Protein AF-A0A7V9I5M3-F1 (afdb_monomer)

Nearest PDB structures (foldseek):
  7udj-assembly1_H  TM=3.544E-01  e=2.871E+00  synthetic construct

Radius of gyration: 21.93 Å; Cα contacts (8 Å, |Δi|>4): 249; chains: 1; bounding box: 52×30×64 Å

Solvent-accessible surface area (backbone atoms only — not comparable to full-atom values): 10046 Å² total; per-residue (Å²): 133,88,78,74,82,72,88,72,60,99,86,57,75,61,88,52,40,49,76,49,62,38,90,77,52,75,87,56,83,77,54,92,93,62,85,83,91,71,52,75,47,79,42,68,73,63,57,78,35,76,42,48,39,52,69,53,49,56,77,36,45,68,65,48,42,74,60,43,66,44,70,54,34,78,29,74,39,67,47,51,82,52,52,47,51,31,50,72,37,42,38,75,87,49,93,47,65,70,26,42,50,23,24,30,53,21,30,48,50,28,42,53,50,21,38,71,64,27,13,65,67,78,48,50,70,55,51,53,50,49,25,54,49,31,44,76,39,39,44,67,52,70,95,49,73,53,75,52,85,75,49,74,65,53,48,53,49,48,49,53,48,29,50,50,33,44,36,30,20,69,61,72,45,115

Mean predicted aligned error: 7.9 Å

Secondary structure (DSSP, 8-state):
------SS-TTS-GGGEEEEE-TT-SS--PPTT------EEEEESS-SSPPPPHHHHHH-HHHHHTT--EEETTEEE-SHHHHHHHHHT--TT-SSHHHHHHHHHHHHHHHHHHHHTT--GGGHHHHHHHHHHHHHTT--STTPPPSSPPPHHHHHHHHHHHHHHHHHHTTS--

Structure (mmCIF, N/CA/C/O backbone):
data_AF-A0A7V9I5M3-F1
#
_entry.id   AF-A0A7V9I5M3-F1
#
loop_
_atom_site.group_PDB
_atom_site.id
_atom_site.type_symbol
_atom_site.label_atom_id
_atom_site.label_alt_id
_atom_site.label_comp_id
_atom_site.label_asym_id
_atom_site.label_entity_id
_atom_site.label_seq_id
_atom_site.pdbx_PDB_ins_code
_atom_site.Cartn_x
_atom_site.Cartn_y
_atom_site.Cartn_z
_atom_site.occupancy
_atom_site.B_iso_or_equiv
_atom_site.auth_seq_id
_atom_site.auth_comp_id
_atom_site.auth_asym_id
_atom_site.auth_atom_id
_atom_site.pdbx_PDB_model_num
ATOM 1 N N . MET A 1 1 ? -30.081 -1.167 41.509 1.00 35.16 1 MET A N 1
ATOM 2 C CA . MET A 1 1 ? -29.286 -0.154 40.788 1.00 35.16 1 MET A CA 1
ATOM 3 C C . MET A 1 1 ? -28.918 -0.780 39.459 1.00 35.16 1 MET A C 1
ATOM 5 O O . MET A 1 1 ? -28.298 -1.832 39.465 1.00 35.16 1 MET A O 1
ATOM 9 N N . THR A 1 2 ? -29.421 -0.250 38.349 1.00 36.91 2 THR A N 1
ATOM 10 C CA . THR A 1 2 ? -29.128 -0.768 37.008 1.00 36.91 2 THR A CA 1
ATOM 11 C C . THR A 1 2 ? -27.779 -0.198 36.585 1.00 36.91 2 THR A C 1
ATOM 13 O O . THR A 1 2 ? -27.691 0.955 36.172 1.00 36.91 2 THR A O 1
ATOM 16 N N . GLU A 1 3 ? -26.709 -0.969 36.770 1.00 39.34 3 GLU A N 1
ATOM 17 C CA . GLU A 1 3 ? -25.393 -0.625 36.233 1.00 39.34 3 GLU A CA 1
ATOM 18 C C . GLU A 1 3 ? -25.413 -0.907 34.728 1.00 39.34 3 GLU A C 1
ATOM 20 O O . GLU A 1 3 ? -25.444 -2.056 34.288 1.00 39.34 3 GLU A O 1
ATOM 25 N N . ALA A 1 4 ? -25.473 0.153 33.922 1.00 47.97 4 ALA A N 1
ATOM 26 C CA . ALA A 1 4 ? -25.268 0.029 32.488 1.00 47.97 4 ALA A CA 1
ATOM 27 C C . ALA A 1 4 ? -23.822 -0.424 32.258 1.00 47.97 4 ALA A C 1
ATOM 29 O O . ALA A 1 4 ? -22.897 0.257 32.695 1.00 47.97 4 ALA A O 1
ATOM 30 N N . VAL A 1 5 ? -23.627 -1.559 31.583 1.00 47.41 5 VAL A N 1
ATOM 31 C CA . VAL A 1 5 ? -22.294 -2.032 31.186 1.00 47.41 5 VAL A CA 1
ATOM 32 C C . VAL A 1 5 ? -21.666 -0.951 30.296 1.00 47.41 5 VAL A C 1
ATOM 34 O O . VAL A 1 5 ? -22.178 -0.716 29.196 1.00 47.41 5 VAL A O 1
ATOM 37 N N . PRO A 1 6 ? -20.610 -0.247 30.744 1.00 51.28 6 PRO A N 1
ATOM 38 C CA . PRO A 1 6 ? -20.050 0.842 29.964 1.00 51.28 6 PRO A CA 1
ATOM 39 C C . PRO A 1 6 ? -19.404 0.276 28.698 1.00 51.28 6 PRO A C 1
ATOM 41 O O . PRO A 1 6 ? -18.609 -0.662 28.735 1.00 51.28 6 PRO A O 1
ATOM 44 N N . ALA A 1 7 ? -19.760 0.846 27.550 1.00 48.03 7 ALA A N 1
ATOM 45 C CA . ALA A 1 7 ? -19.115 0.525 26.289 1.00 48.03 7 ALA A CA 1
ATOM 46 C C . ALA A 1 7 ? -17.723 1.173 26.245 1.00 48.03 7 ALA A C 1
ATOM 48 O O . ALA A 1 7 ? -17.620 2.395 26.249 1.00 48.03 7 ALA A O 1
ATOM 49 N N . GLY A 1 8 ? -16.668 0.361 26.130 1.00 52.31 8 GLY A N 1
ATOM 50 C CA . GLY A 1 8 ? -15.272 0.811 26.017 1.00 52.31 8 GLY A CA 1
ATOM 51 C C . GLY A 1 8 ? -14.479 0.710 27.324 1.00 52.31 8 GLY A C 1
ATOM 52 O O . GLY A 1 8 ? -15.046 0.528 28.396 1.00 52.31 8 GLY A O 1
ATOM 53 N N . ASN A 1 9 ? -13.146 0.780 27.238 1.00 51.97 9 ASN A N 1
ATOM 54 C CA . ASN A 1 9 ? -12.305 0.831 28.436 1.00 51.97 9 ASN A CA 1
ATOM 55 C C . ASN A 1 9 ? -12.218 2.287 28.953 1.00 51.97 9 ASN A C 1
ATOM 57 O O . ASN A 1 9 ? -12.383 3.238 28.184 1.00 51.97 9 ASN A O 1
ATOM 61 N N . TYR A 1 10 ? -11.897 2.474 30.235 1.00 50.31 10 TYR A N 1
ATOM 62 C CA . TYR A 1 10 ? -11.761 3.799 30.867 1.00 50.31 10 TYR A CA 1
ATOM 63 C C . TYR A 1 10 ? -10.629 4.678 30.299 1.00 50.31 10 TYR A C 1
ATOM 65 O O . TYR A 1 10 ? -10.493 5.833 30.689 1.00 50.31 10 TYR A O 1
ATOM 73 N N . THR A 1 11 ? -9.806 4.154 29.389 1.00 53.34 11 THR A N 1
ATOM 74 C CA . THR A 1 11 ? -8.695 4.869 28.747 1.00 53.34 11 THR A CA 1
ATOM 75 C C . THR A 1 11 ? -9.005 5.300 27.310 1.00 53.34 11 THR A C 1
ATOM 77 O O . THR A 1 11 ? -8.181 5.964 26.681 1.00 53.34 11 THR A O 1
ATOM 80 N N . THR A 1 12 ? -10.194 4.986 26.776 1.00 62.75 12 THR A N 1
ATOM 81 C CA . THR A 1 12 ? -10.583 5.355 25.407 1.00 62.75 12 THR A CA 1
ATOM 82 C C . THR A 1 12 ? -11.538 6.550 25.408 1.00 62.75 12 THR A C 1
ATOM 84 O O . THR A 1 12 ? -12.583 6.517 26.049 1.00 62.75 12 THR A O 1
ATOM 87 N N . ASN A 1 13 ? -11.234 7.603 24.639 1.00 68.81 13 ASN A N 1
ATOM 88 C CA . ASN A 1 13 ? -12.176 8.711 24.451 1.00 68.81 13 ASN A CA 1
ATOM 89 C C . ASN A 1 13 ? -13.389 8.240 23.623 1.00 68.81 13 ASN A C 1
ATOM 91 O O . ASN A 1 13 ? -13.304 8.116 22.396 1.00 68.81 13 ASN A O 1
ATOM 95 N N . LEU A 1 14 ? -14.511 8.000 24.305 1.00 72.25 14 LEU A N 1
ATOM 96 C CA . LEU A 1 14 ? -15.765 7.506 23.727 1.00 72.25 14 LEU A CA 1
ATOM 97 C C . LEU A 1 14 ? -16.402 8.470 22.719 1.00 72.25 14 LEU A C 1
ATOM 99 O O . LEU A 1 14 ? -17.165 8.028 21.864 1.00 72.25 14 LEU A O 1
ATOM 103 N N . ALA A 1 15 ? -16.043 9.760 22.728 1.00 74.06 15 ALA A N 1
ATOM 104 C CA . ALA A 1 15 ? -16.536 10.716 21.737 1.00 74.06 15 ALA A CA 1
ATOM 105 C C . ALA A 1 15 ? -16.133 10.333 20.300 1.00 74.06 15 ALA A C 1
ATOM 107 O O . ALA A 1 15 ? -16.857 10.646 19.351 1.00 74.06 15 ALA A O 1
ATOM 108 N N . ASN A 1 16 ? -15.027 9.595 20.144 1.00 72.69 16 ASN A N 1
ATOM 109 C CA . ASN A 1 16 ? -14.523 9.111 18.857 1.00 72.69 16 ASN A CA 1
ATOM 110 C C . ASN A 1 16 ? -15.261 7.880 18.324 1.00 72.69 16 ASN A C 1
ATOM 112 O O . ASN A 1 16 ? -14.871 7.351 17.283 1.00 72.69 16 ASN A O 1
ATOM 116 N N . TYR A 1 17 ? -16.292 7.404 19.018 1.00 78.62 17 TYR A N 1
ATOM 117 C CA . TYR A 1 17 ? -16.979 6.172 18.677 1.00 78.62 17 TYR A CA 1
ATOM 118 C C . TYR A 1 17 ? -18.500 6.340 18.653 1.00 78.62 17 TYR A C 1
ATOM 120 O O . TYR A 1 17 ? -19.078 7.172 19.352 1.00 78.62 17 TYR A O 1
ATOM 128 N N . THR A 1 18 ? -19.140 5.545 17.808 1.00 83.38 18 THR A N 1
ATOM 129 C CA . THR A 1 18 ? -20.576 5.301 17.769 1.00 83.38 18 THR A CA 1
ATOM 130 C C . THR A 1 18 ? -20.829 3.975 18.468 1.00 83.38 18 THR A C 1
ATOM 132 O O . THR A 1 18 ? -20.247 2.954 18.099 1.00 83.38 18 THR A O 1
ATOM 135 N N . ILE A 1 19 ? -21.684 3.997 19.485 1.00 82.19 19 ILE A N 1
ATOM 136 C CA . ILE A 1 19 ? -22.028 2.820 20.281 1.00 82.19 19 ILE A CA 1
ATOM 137 C C . ILE A 1 19 ? -23.444 2.396 19.908 1.00 82.19 19 ILE A C 1
ATOM 139 O O . ILE A 1 19 ? -24.361 3.216 19.942 1.00 82.19 19 ILE A O 1
ATOM 143 N N . THR A 1 20 ? -23.626 1.122 19.583 1.00 85.00 20 THR A N 1
ATOM 144 C CA . THR A 1 20 ? -24.944 0.509 19.419 1.00 85.00 20 THR A CA 1
ATOM 145 C C . THR A 1 20 ? -25.069 -0.708 20.325 1.00 85.00 20 THR A C 1
ATOM 147 O O . THR A 1 20 ? -24.090 -1.390 20.630 1.00 85.00 20 THR A O 1
ATOM 150 N N . TYR A 1 21 ? -26.290 -0.967 20.775 1.00 84.94 21 TYR A N 1
ATOM 151 C CA . TYR A 1 21 ? -26.626 -2.102 21.625 1.00 84.94 21 TYR A CA 1
ATOM 152 C C . TYR A 1 21 ? -27.544 -3.037 20.842 1.00 84.94 21 TYR A C 1
ATOM 154 O O . TYR A 1 21 ? -28.385 -2.571 20.069 1.00 84.94 21 TYR A O 1
ATOM 162 N N . SER A 1 22 ? -27.404 -4.346 21.045 1.00 86.12 22 SER A N 1
ATOM 163 C CA . SER A 1 22 ? -28.389 -5.314 20.564 1.00 86.12 22 SER A CA 1
ATOM 164 C C . SER A 1 22 ? -29.778 -5.007 21.136 1.00 86.12 22 SER A C 1
ATOM 166 O O . SER A 1 22 ? -29.912 -4.405 22.206 1.00 86.12 22 SER A O 1
ATOM 168 N N . ALA A 1 23 ? -30.824 -5.422 20.419 1.00 80.75 23 ALA A N 1
ATOM 169 C CA . ALA A 1 23 ? -32.202 -5.215 20.853 1.00 80.75 23 ALA A CA 1
ATOM 170 C C . ALA A 1 23 ? -32.421 -5.740 22.285 1.00 80.75 23 ALA A C 1
ATOM 172 O O . ALA A 1 23 ? -31.905 -6.794 22.652 1.00 80.75 23 ALA A O 1
ATOM 173 N N . GLY A 1 24 ? -33.160 -4.980 23.096 1.00 76.25 24 GLY A N 1
ATOM 174 C CA . GLY A 1 24 ? -33.441 -5.330 24.491 1.00 76.25 24 GLY A CA 1
ATOM 175 C C . GLY A 1 24 ? -32.306 -5.046 25.478 1.00 76.25 24 GLY A C 1
ATOM 176 O O . GLY A 1 24 ? -32.488 -5.305 26.659 1.00 76.25 24 GLY A O 1
ATOM 177 N N . CYS A 1 25 ? -31.165 -4.495 25.043 1.00 77.06 25 CYS A N 1
ATOM 178 C CA . CYS A 1 25 ? -30.010 -4.211 25.912 1.00 77.06 25 CYS A CA 1
ATOM 179 C C . CYS A 1 25 ? -29.815 -2.733 26.272 1.00 77.06 25 CYS A C 1
ATOM 181 O O . CYS A 1 25 ? -28.942 -2.402 27.071 1.00 77.06 25 CYS A O 1
ATOM 183 N N . THR A 1 26 ? -30.638 -1.835 25.736 1.00 68.31 26 THR A N 1
ATOM 184 C CA . THR A 1 26 ? -30.724 -0.445 26.189 1.00 68.31 26 THR A CA 1
ATOM 185 C C . THR A 1 26 ? -31.659 -0.364 27.392 1.00 68.31 26 THR A C 1
ATOM 187 O O . THR A 1 26 ? -32.863 -0.553 27.255 1.00 68.31 26 THR A O 1
ATOM 190 N N . ASN A 1 27 ? -31.112 -0.073 28.576 1.00 63.25 27 ASN A N 1
ATOM 191 C CA . ASN A 1 27 ? -31.874 0.098 29.824 1.00 63.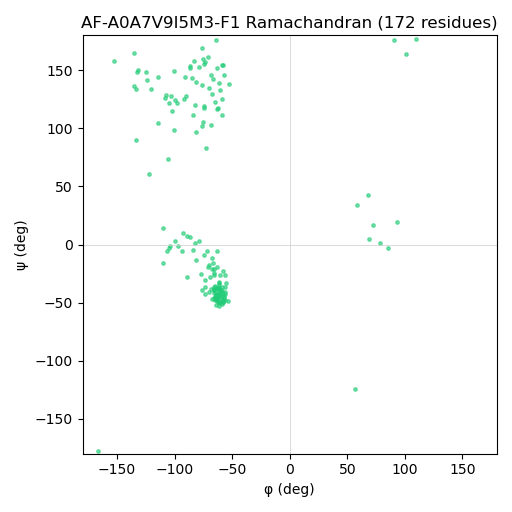25 27 ASN A CA 1
ATOM 192 C C . ASN A 1 27 ? -32.710 -1.132 30.241 1.00 63.25 27 ASN A C 1
ATOM 194 O O . ASN A 1 27 ? -33.786 -0.986 30.820 1.00 63.25 27 ASN A O 1
ATOM 198 N N . ALA A 1 28 ? -32.222 -2.343 29.958 1.00 59.09 28 ALA A N 1
ATOM 199 C CA . ALA A 1 28 ? -32.912 -3.580 30.308 1.00 59.09 28 ALA A CA 1
ATOM 200 C C . ALA A 1 28 ? -33.046 -3.729 31.833 1.00 59.09 28 ALA A C 1
ATOM 202 O O . ALA A 1 28 ? -32.047 -3.856 32.545 1.00 59.09 28 ALA A O 1
ATOM 203 N N . ALA A 1 29 ? -34.277 -3.748 32.342 1.00 59.38 29 ALA A N 1
ATOM 204 C CA . ALA A 1 29 ? -34.542 -4.228 33.690 1.00 59.38 29 ALA A CA 1
ATOM 205 C C . ALA A 1 29 ? -34.482 -5.762 33.668 1.00 59.38 29 ALA A C 1
ATOM 207 O O . ALA A 1 29 ? -35.404 -6.425 33.196 1.00 59.38 29 ALA A O 1
ATOM 208 N N . LEU A 1 30 ? -33.375 -6.329 34.144 1.00 66.19 30 LEU A N 1
ATOM 209 C CA . LEU A 1 30 ? -33.242 -7.771 34.335 1.00 66.19 30 LEU A CA 1
ATOM 210 C C . LEU A 1 30 ? -34.050 -8.191 35.566 1.00 66.19 30 LEU A C 1
ATOM 212 O O . LEU A 1 30 ? -33.768 -7.754 36.683 1.00 66.19 30 LEU A O 1
ATOM 216 N N . ALA A 1 31 ? -35.066 -9.030 35.358 1.00 71.62 31 ALA A N 1
ATOM 217 C CA . ALA A 1 31 ? -35.807 -9.648 36.452 1.00 71.62 31 ALA A CA 1
ATOM 218 C C . ALA A 1 31 ? -34.892 -10.567 37.283 1.00 71.62 31 ALA A C 1
ATOM 220 O O . ALA A 1 31 ? -33.931 -11.144 36.768 1.00 71.62 31 ALA A O 1
ATOM 221 N N . ALA A 1 32 ? -35.201 -10.731 38.572 1.00 68.19 32 ALA A N 1
ATOM 222 C CA . ALA A 1 32 ? -34.443 -11.618 39.451 1.00 68.19 32 ALA A CA 1
ATOM 223 C C . ALA A 1 32 ? -34.457 -13.063 38.913 1.00 68.19 32 ALA A C 1
ATOM 225 O O . ALA A 1 32 ? -35.521 -13.625 38.666 1.00 68.19 32 ALA A O 1
ATOM 226 N N . GLY A 1 33 ? -33.271 -13.649 38.720 1.00 76.75 33 GLY A N 1
ATOM 227 C CA . GLY A 1 33 ? -33.101 -15.001 38.171 1.00 76.75 33 GLY A CA 1
ATOM 228 C C . GLY A 1 33 ? -33.093 -15.095 36.640 1.00 76.75 33 GLY A C 1
ATOM 229 O O . GLY A 1 33 ? -32.873 -16.183 36.114 1.00 76.75 33 GLY A O 1
ATOM 230 N N . ALA A 1 34 ? -33.292 -13.989 35.916 1.00 77.56 34 ALA A N 1
ATOM 231 C CA . ALA A 1 34 ? -33.193 -13.964 34.459 1.00 77.56 34 ALA A CA 1
ATOM 232 C C . ALA A 1 34 ? -31.749 -13.727 33.981 1.00 77.56 34 ALA A C 1
ATOM 234 O O . ALA A 1 34 ? -30.961 -13.048 34.641 1.00 77.56 34 ALA A O 1
ATOM 235 N N . ALA A 1 35 ? -31.427 -14.239 32.791 1.00 78.00 35 ALA A N 1
ATOM 236 C CA . ALA A 1 35 ? -30.178 -13.967 32.086 1.00 78.00 35 ALA A CA 1
ATOM 237 C C . ALA A 1 35 ? -30.474 -13.413 30.684 1.00 78.00 35 ALA A C 1
ATOM 239 O O . ALA A 1 35 ? -31.397 -13.875 30.016 1.00 78.00 35 ALA A O 1
ATOM 240 N N . GLN A 1 36 ? -29.677 -12.442 30.232 1.00 81.12 36 GLN A N 1
ATOM 241 C CA . GLN A 1 36 ? -29.765 -11.860 28.890 1.00 81.12 36 GLN A CA 1
ATOM 242 C C . GLN A 1 36 ? -28.366 -11.732 28.293 1.00 81.12 36 GLN A C 1
ATOM 244 O O . GLN A 1 36 ? -27.439 -11.276 28.962 1.00 81.12 36 GLN A O 1
ATOM 249 N N . LEU A 1 37 ? -28.224 -12.100 27.020 1.00 83.06 37 LEU A N 1
ATOM 250 C CA . LEU A 1 37 ? -27.007 -11.852 26.259 1.00 83.06 37 LEU A CA 1
ATOM 251 C C . LEU A 1 37 ? -27.114 -10.496 25.557 1.00 83.06 37 LEU A C 1
ATOM 253 O O . LEU A 1 37 ? -28.075 -10.247 24.833 1.00 83.06 37 LEU A O 1
ATOM 257 N N . CYS A 1 38 ? -26.111 -9.642 25.752 1.00 81.25 38 CYS A N 1
ATOM 258 C CA . CYS A 1 38 ? -26.039 -8.330 25.122 1.00 81.25 38 CYS A CA 1
ATOM 259 C C . CYS A 1 38 ? -24.789 -8.193 24.266 1.00 81.25 38 CYS A C 1
ATOM 261 O O . CYS A 1 38 ? -23.683 -8.493 24.709 1.00 81.25 38 CYS A O 1
ATOM 263 N N . THR A 1 39 ? -24.964 -7.676 23.052 1.00 83.56 39 THR A N 1
ATOM 264 C CA . THR A 1 39 ? -23.860 -7.271 22.185 1.00 83.56 39 THR A CA 1
ATOM 265 C C . THR A 1 39 ? -23.773 -5.755 22.175 1.00 83.56 39 THR A C 1
ATOM 267 O O . THR A 1 39 ? -24.722 -5.068 21.800 1.00 83.56 39 THR A O 1
ATOM 270 N N . ILE A 1 40 ? -22.617 -5.236 22.576 1.00 81.00 40 ILE A N 1
ATOM 271 C CA . ILE A 1 40 ? -22.279 -3.820 22.470 1.00 81.00 40 ILE A CA 1
ATOM 272 C C . ILE A 1 40 ? -21.341 -3.680 21.278 1.00 81.00 40 ILE A C 1
ATOM 274 O O . ILE A 1 40 ? -20.226 -4.200 21.300 1.00 81.00 40 ILE A O 1
ATOM 278 N N . THR A 1 41 ? -21.785 -2.983 20.237 1.00 83.12 41 THR A N 1
ATOM 279 C CA . THR A 1 41 ? -20.933 -2.672 19.089 1.00 83.12 41 THR A CA 1
ATOM 280 C C . THR A 1 41 ? -20.385 -1.269 19.257 1.00 83.12 41 THR A C 1
ATOM 282 O O . THR A 1 41 ? -21.132 -0.299 19.358 1.00 83.12 41 THR A O 1
ATOM 285 N N . ASN A 1 42 ? -19.063 -1.159 19.279 1.00 78.19 42 ASN A N 1
ATOM 286 C CA . ASN A 1 42 ? -18.362 0.105 19.411 1.00 78.19 42 ASN A CA 1
ATOM 287 C C . ASN A 1 42 ? -17.582 0.373 18.112 1.00 78.19 42 ASN A C 1
ATOM 289 O O . ASN A 1 42 ? -16.576 -0.277 17.832 1.00 78.19 42 ASN A O 1
ATOM 293 N N . THR A 1 43 ? -18.087 1.293 17.288 1.00 81.06 43 THR A N 1
ATOM 294 C CA . THR A 1 43 ? -17.540 1.602 15.957 1.00 81.06 43 THR A CA 1
ATOM 295 C C . THR A 1 43 ? -16.858 2.957 15.972 1.00 81.06 43 THR A C 1
ATOM 297 O O . THR A 1 43 ? -17.471 3.956 16.334 1.00 81.06 43 THR A O 1
ATOM 300 N N . ARG A 1 44 ? -15.594 3.042 15.558 1.00 78.31 44 ARG A N 1
ATOM 301 C CA . ARG A 1 44 ? -14.869 4.320 15.531 1.00 78.31 44 ARG A CA 1
ATOM 302 C C . ARG A 1 44 ? -15.417 5.234 14.433 1.00 78.31 44 ARG A C 1
ATOM 304 O O . ARG A 1 44 ? -15.584 4.794 13.304 1.00 78.31 44 ARG A O 1
ATOM 311 N N . LYS A 1 45 ? -15.646 6.513 14.743 1.00 78.25 45 LYS A N 1
ATOM 312 C CA . LYS A 1 45 ? -16.217 7.512 13.817 1.00 78.25 45 LYS A CA 1
ATOM 313 C C . LYS A 1 45 ? -15.276 7.920 12.677 1.00 78.25 45 LYS A C 1
ATOM 315 O O . LYS A 1 45 ? -15.733 8.500 11.702 1.00 78.25 45 LYS A O 1
ATOM 320 N N . GLY A 1 46 ? -13.975 7.653 12.791 1.00 74.88 46 GLY A N 1
ATOM 321 C CA . GLY A 1 46 ? -12.984 8.063 11.795 1.00 74.88 46 GLY A CA 1
ATOM 322 C C . GLY A 1 46 ? -11.623 7.381 11.961 1.00 74.88 46 GLY A C 1
ATOM 323 O O . GLY A 1 46 ? -11.464 6.533 12.850 1.00 74.88 46 GLY A O 1
ATOM 324 N N . PRO A 1 47 ? -10.634 7.736 11.122 1.00 77.94 47 PRO A N 1
ATOM 325 C CA . PRO A 1 47 ? -9.294 7.148 11.139 1.00 77.94 47 PRO A CA 1
ATOM 326 C C . PRO A 1 47 ? -8.485 7.515 12.394 1.00 77.94 47 PRO A C 1
ATOM 328 O O . PRO A 1 47 ? -8.686 8.561 13.015 1.00 77.94 47 PRO A O 1
ATOM 331 N N . ARG A 1 48 ? -7.643 6.582 12.865 1.00 76.81 48 ARG A N 1
ATOM 332 C CA . ARG A 1 48 ? -6.799 6.671 14.081 1.00 76.81 48 ARG A CA 1
ATOM 333 C C . ARG A 1 48 ? -5.612 7.587 13.909 1.00 76.81 48 ARG A C 1
ATOM 335 O O . ARG A 1 48 ? -5.219 8.220 14.884 1.00 76.81 48 ARG A O 1
ATOM 342 N N . SER A 1 49 ? -5.110 7.687 12.691 1.00 81.81 49 SER A N 1
ATOM 343 C CA . SER A 1 49 ? -4.028 8.585 12.333 1.00 81.81 49 SER A CA 1
ATOM 344 C C . SER A 1 49 ? -4.349 9.295 11.025 1.00 81.81 49 SER A C 1
ATOM 346 O O . SER A 1 49 ? -5.221 8.877 10.263 1.00 81.81 49 SER A O 1
ATOM 348 N N . GLN A 1 50 ? -3.611 10.363 10.751 1.00 90.38 50 GLN A N 1
ATOM 349 C CA . GLN A 1 50 ? -3.469 10.851 9.384 1.00 90.38 50 GLN A CA 1
ATOM 350 C C . GLN A 1 50 ? -2.538 9.908 8.602 1.00 90.38 50 GLN A C 1
ATOM 352 O O . GLN A 1 50 ? -1.761 9.171 9.227 1.00 90.38 50 GLN A O 1
ATOM 357 N N . PRO A 1 51 ? -2.628 9.873 7.263 1.00 96.38 51 PRO A N 1
ATOM 358 C CA . PRO A 1 51 ? -1.633 9.194 6.450 1.00 96.38 51 PRO A CA 1
ATOM 359 C C . PRO A 1 51 ? -0.283 9.921 6.549 1.00 96.38 51 PRO A C 1
ATOM 361 O O . PRO A 1 51 ? -0.218 11.148 6.604 1.00 96.38 51 PRO A O 1
ATOM 364 N N . PHE A 1 52 ? 0.794 9.146 6.576 1.00 97.06 52 PHE A N 1
ATOM 365 C CA . PHE A 1 52 ? 2.170 9.612 6.517 1.00 97.06 52 PHE A CA 1
ATOM 366 C C . PHE A 1 52 ? 2.747 9.454 5.108 1.00 97.06 52 PHE A C 1
ATOM 368 O O . PHE A 1 52 ? 2.423 8.517 4.373 1.00 97.06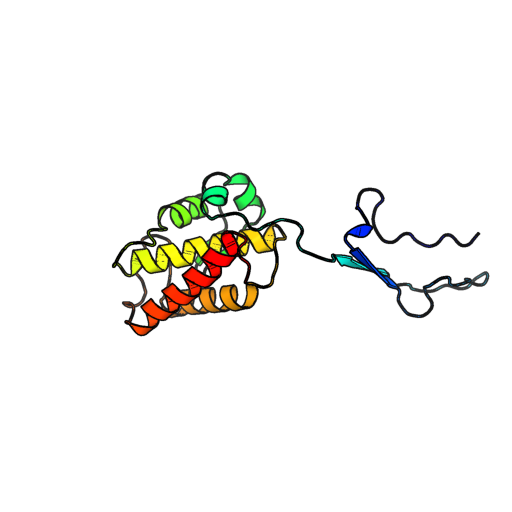 52 PHE A O 1
ATOM 375 N N . THR A 1 53 ? 3.661 10.348 4.746 1.00 96.88 53 THR A N 1
ATOM 376 C CA . THR A 1 53 ? 4.319 10.319 3.437 1.00 96.88 53 THR A CA 1
ATOM 377 C C . THR A 1 53 ? 5.297 9.139 3.323 1.00 96.88 53 THR A C 1
ATOM 379 O O . THR A 1 53 ? 5.778 8.624 4.337 1.00 96.88 53 THR A O 1
ATOM 382 N N . PRO A 1 54 ? 5.690 8.727 2.102 1.00 96.94 54 PRO A N 1
ATOM 383 C CA . PRO A 1 54 ? 6.753 7.733 1.924 1.00 96.94 54 PRO A CA 1
ATOM 384 C C . PRO A 1 54 ? 8.072 8.125 2.614 1.00 96.94 54 PRO A C 1
ATOM 386 O O . PRO A 1 54 ? 8.784 7.271 3.141 1.00 96.94 54 PRO A O 1
ATOM 389 N N . GLY A 1 55 ? 8.379 9.428 2.667 1.00 95.50 55 GLY A N 1
ATOM 390 C CA . GLY A 1 55 ? 9.566 9.955 3.344 1.00 95.50 55 GLY A CA 1
ATOM 391 C C . GLY A 1 55 ? 9.576 9.689 4.851 1.00 95.50 55 GLY A C 1
ATOM 392 O O . GLY A 1 55 ? 10.627 9.350 5.392 1.00 95.50 55 GLY A O 1
ATOM 393 N N . TYR A 1 56 ? 8.418 9.770 5.515 1.00 96.38 56 TYR A N 1
ATOM 394 C CA . TYR A 1 56 ? 8.284 9.395 6.924 1.00 96.38 56 TYR A CA 1
ATOM 395 C C . TYR A 1 56 ? 8.611 7.913 7.126 1.00 96.38 56 TYR A C 1
ATOM 397 O O . TYR A 1 56 ? 9.496 7.578 7.908 1.00 96.38 56 TYR A O 1
ATOM 405 N N . TRP A 1 57 ? 7.969 7.021 6.366 1.00 96.62 57 TRP A N 1
ATOM 406 C CA . TRP A 1 57 ? 8.185 5.578 6.503 1.00 96.62 57 TRP A CA 1
ATOM 407 C C . TRP A 1 57 ? 9.630 5.157 6.208 1.00 96.62 57 TRP A C 1
ATOM 409 O O . TRP A 1 57 ? 10.151 4.246 6.851 1.00 96.62 57 TRP A O 1
ATOM 419 N N . LYS A 1 58 ? 10.312 5.859 5.295 1.00 94.44 58 LYS A N 1
ATOM 420 C CA . LYS A 1 58 ? 11.741 5.666 5.015 1.00 94.44 58 LYS A CA 1
ATOM 421 C C . LYS A 1 58 ? 12.630 5.965 6.227 1.00 94.44 58 LYS A C 1
ATOM 423 O O . LYS A 1 58 ? 13.627 5.274 6.427 1.00 94.44 58 LYS A O 1
ATOM 428 N N . THR A 1 59 ? 12.300 6.985 7.018 1.00 95.44 59 THR A N 1
ATOM 429 C CA . THR A 1 59 ? 13.079 7.395 8.200 1.00 95.44 59 THR A CA 1
ATOM 430 C C . THR A 1 59 ? 12.588 6.767 9.508 1.00 95.44 59 THR A C 1
ATOM 432 O O . THR A 1 59 ? 13.279 6.880 10.517 1.00 95.44 59 THR A O 1
ATOM 435 N N . HIS A 1 60 ? 11.467 6.033 9.478 1.00 94.19 60 HIS A N 1
ATOM 436 C CA . HIS A 1 60 ? 10.835 5.362 10.626 1.00 94.19 60 HIS A CA 1
ATOM 437 C C . HIS A 1 60 ? 10.699 3.836 10.406 1.00 94.19 60 HIS A C 1
ATOM 439 O O . HIS A 1 60 ? 9.597 3.277 10.374 1.00 94.19 60 HIS A O 1
ATOM 445 N N . PRO A 1 61 ? 11.819 3.107 10.215 1.00 91.06 61 PRO A N 1
ATOM 446 C CA . PRO A 1 61 ? 11.781 1.685 9.875 1.00 91.06 61 PRO A CA 1
ATOM 447 C C . PRO A 1 61 ? 11.329 0.780 11.032 1.00 91.06 61 PRO A C 1
ATOM 449 O O . PRO A 1 61 ? 10.951 -0.365 10.785 1.00 91.06 61 PRO A O 1
ATOM 452 N N . ARG A 1 62 ? 11.384 1.243 12.291 1.00 93.38 62 ARG A N 1
ATOM 453 C CA . ARG A 1 62 ? 10.903 0.462 13.449 1.00 93.38 62 ARG A CA 1
ATOM 454 C C . ARG A 1 62 ? 9.378 0.428 13.478 1.00 93.38 62 ARG A C 1
ATOM 456 O O . ARG A 1 62 ? 8.786 -0.623 13.692 1.00 93.38 62 ARG A O 1
ATOM 463 N N . GLU A 1 63 ? 8.772 1.571 13.209 1.00 94.88 63 GLU A N 1
ATOM 464 C CA . GLU A 1 63 ? 7.339 1.779 13.092 1.00 94.88 63 GLU A CA 1
ATOM 465 C C . GLU A 1 63 ? 6.804 1.001 11.890 1.00 94.88 63 GLU A C 1
ATOM 467 O O . GLU A 1 63 ? 5.835 0.259 12.025 1.00 94.88 63 GLU A O 1
ATOM 472 N N . ALA A 1 64 ? 7.495 1.072 10.745 1.00 95.75 64 ALA A N 1
ATOM 473 C CA . ALA A 1 64 ? 7.158 0.255 9.582 1.00 95.75 64 ALA A CA 1
ATOM 474 C C . ALA A 1 64 ? 7.201 -1.249 9.912 1.00 95.75 64 ALA A C 1
ATOM 476 O O . ALA A 1 64 ? 6.242 -1.957 9.614 1.00 95.75 64 ALA A O 1
ATOM 477 N N . GLN A 1 65 ? 8.262 -1.734 10.578 1.00 95.81 65 GLN A N 1
ATOM 478 C CA . GLN A 1 65 ? 8.410 -3.146 10.965 1.00 95.81 65 GLN A CA 1
ATOM 479 C C . GLN A 1 65 ? 7.242 -3.661 11.814 1.00 95.81 65 GLN A C 1
ATOM 481 O O . GLN A 1 65 ? 6.841 -4.810 11.645 1.00 95.81 65 GLN A O 1
ATOM 486 N N . ALA A 1 66 ? 6.688 -2.834 12.704 1.00 96.12 66 ALA A N 1
ATOM 487 C CA . ALA A 1 66 ? 5.558 -3.216 13.553 1.00 96.12 66 ALA A CA 1
ATOM 488 C C . ALA A 1 66 ? 4.255 -3.465 12.766 1.00 96.12 66 ALA A C 1
ATOM 490 O O . ALA A 1 66 ? 3.321 -4.061 13.297 1.00 96.12 66 ALA A O 1
ATOM 491 N N . LEU A 1 67 ? 4.189 -3.015 11.509 1.00 96.56 67 LEU A N 1
ATOM 492 C CA . LEU A 1 67 ? 3.024 -3.142 10.628 1.00 96.56 67 LEU A CA 1
ATOM 493 C C . LEU A 1 67 ? 3.225 -4.197 9.525 1.00 96.56 67 LEU A C 1
ATOM 495 O O . LEU A 1 67 ? 2.289 -4.508 8.780 1.00 96.56 67 LEU A O 1
ATOM 499 N N . LEU A 1 68 ? 4.426 -4.766 9.417 1.00 96.00 68 LEU A N 1
ATOM 500 C CA . LEU A 1 68 ? 4.728 -5.877 8.515 1.00 96.00 68 LEU A CA 1
ATOM 501 C C . LEU A 1 68 ? 4.140 -7.200 9.054 1.00 96.00 68 LEU A C 1
ATOM 503 O O . LEU A 1 68 ? 3.917 -7.324 10.259 1.00 96.00 68 LEU A O 1
ATOM 507 N N . PRO A 1 69 ? 3.859 -8.193 8.188 1.00 97.81 69 PRO A N 1
ATOM 508 C CA . PRO A 1 69 ? 4.122 -8.216 6.748 1.00 97.81 69 PRO A CA 1
ATOM 509 C C . PRO A 1 69 ? 3.110 -7.418 5.917 1.00 97.81 69 PRO A C 1
ATOM 511 O O . PRO A 1 69 ? 1.943 -7.266 6.287 1.00 97.81 69 PRO A O 1
ATOM 514 N N . VAL A 1 70 ? 3.558 -6.927 4.765 1.00 97.62 70 VAL A N 1
ATOM 515 C CA . VAL A 1 70 ? 2.754 -6.244 3.745 1.00 97.62 70 VAL A CA 1
ATOM 516 C C . VAL A 1 70 ? 3.112 -6.821 2.374 1.00 97.62 70 VAL A C 1
ATOM 518 O O . VAL A 1 70 ? 4.283 -6.982 2.059 1.00 97.62 70 VAL A O 1
ATOM 521 N N . GLN A 1 71 ? 2.119 -7.137 1.545 1.00 97.38 71 GLN A N 1
ATOM 522 C CA . GLN A 1 71 ? 2.351 -7.565 0.158 1.00 97.38 71 GLN A CA 1
ATOM 523 C C . GLN A 1 71 ? 2.437 -6.357 -0.779 1.00 97.38 71 GLN A C 1
ATOM 525 O O . GLN A 1 71 ? 1.839 -5.329 -0.481 1.00 97.38 71 GLN A O 1
ATOM 530 N N . LEU A 1 72 ? 3.147 -6.476 -1.896 1.00 97.69 72 LEU A N 1
ATOM 531 C CA . LEU A 1 72 ? 3.157 -5.544 -3.028 1.00 97.69 72 LEU A CA 1
ATOM 532 C C . LEU A 1 72 ? 3.030 -6.385 -4.303 1.00 97.69 72 LEU A C 1
ATOM 534 O O . LEU A 1 72 ? 4.022 -6.896 -4.828 1.00 97.69 72 LEU A O 1
ATOM 538 N N . GLY A 1 73 ? 1.795 -6.620 -4.737 1.00 96.69 73 GLY A N 1
ATOM 539 C CA . GLY A 1 73 ? 1.483 -7.717 -5.646 1.00 96.69 73 GLY A CA 1
ATOM 540 C C . GLY A 1 73 ? 1.930 -9.059 -5.052 1.00 96.69 73 GLY A C 1
ATOM 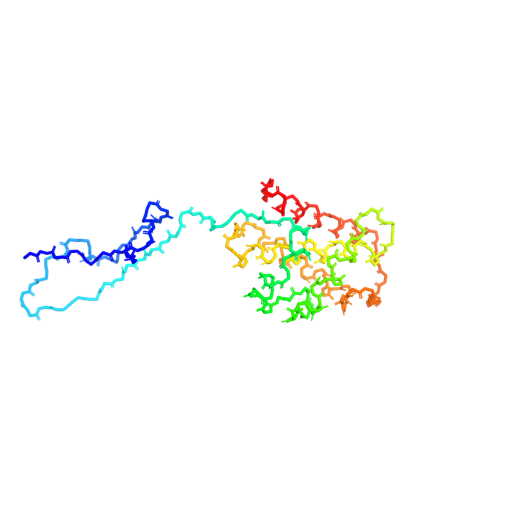541 O O . GLY A 1 73 ? 1.568 -9.397 -3.927 1.00 96.69 73 GLY A O 1
ATOM 542 N N . ALA A 1 74 ? 2.763 -9.807 -5.782 1.00 95.56 74 ALA A N 1
ATOM 543 C CA . ALA A 1 74 ? 3.315 -11.085 -5.318 1.00 95.56 74 ALA A CA 1
ATOM 544 C C . ALA A 1 74 ? 4.542 -10.941 -4.391 1.00 95.56 74 ALA A C 1
ATOM 546 O O . ALA A 1 74 ? 4.954 -11.910 -3.754 1.00 95.56 74 ALA A O 1
ATOM 547 N N . TYR A 1 75 ? 5.147 -9.751 -4.308 1.00 97.62 75 TYR A N 1
ATOM 548 C CA . TYR A 1 75 ? 6.334 -9.515 -3.490 1.00 97.62 75 TYR A CA 1
ATOM 549 C C . TYR A 1 75 ? 5.951 -9.274 -2.023 1.00 97.62 75 TYR A C 1
ATOM 551 O O . TYR A 1 75 ? 5.225 -8.330 -1.712 1.00 97.62 75 TYR A O 1
ATOM 559 N N . VAL A 1 76 ? 6.446 -10.108 -1.104 1.00 97.81 76 VAL A N 1
ATOM 560 C CA . VAL A 1 76 ? 6.176 -9.978 0.338 1.00 97.81 76 VAL A CA 1
ATOM 561 C C . VAL A 1 76 ? 7.258 -9.130 1.005 1.00 97.81 76 VAL A C 1
ATOM 563 O O . VAL A 1 76 ? 8.445 -9.441 0.920 1.00 97.81 76 VAL A O 1
ATOM 566 N N . VAL A 1 77 ? 6.830 -8.078 1.701 1.00 97.44 77 VAL A N 1
ATOM 567 C CA . VAL A 1 77 ? 7.650 -7.235 2.575 1.00 97.44 77 VAL A CA 1
ATOM 568 C C . VAL A 1 77 ? 7.391 -7.673 4.014 1.00 97.44 77 VAL A C 1
ATOM 570 O O . VAL A 1 77 ? 6.379 -7.300 4.603 1.00 97.44 77 VAL A O 1
ATOM 573 N N . ASP A 1 78 ? 8.263 -8.491 4.585 1.00 96.69 78 ASP A N 1
ATOM 574 C CA . ASP A 1 78 ? 8.149 -9.017 5.951 1.00 96.69 78 ASP A CA 1
ATOM 575 C C . ASP A 1 78 ? 9.195 -8.426 6.909 1.00 96.69 78 ASP A C 1
ATOM 577 O O . ASP A 1 78 ? 9.015 -8.456 8.132 1.00 96.69 78 ASP A O 1
ATOM 581 N N . PHE A 1 79 ? 10.240 -7.794 6.366 1.00 93.62 79 PHE A N 1
ATOM 582 C CA . PHE A 1 79 ? 11.334 -7.243 7.152 1.00 93.62 79 PHE A CA 1
ATOM 583 C C . PHE A 1 79 ? 11.719 -5.815 6.753 1.00 93.62 79 PHE A C 1
ATOM 585 O O . PHE A 1 79 ? 11.704 -5.419 5.586 1.00 93.62 79 PHE A O 1
ATOM 592 N N . LYS A 1 80 ? 12.182 -5.032 7.734 1.00 89.56 80 LYS A N 1
ATOM 593 C CA . LYS A 1 80 ? 12.641 -3.643 7.547 1.00 89.56 80 LYS A CA 1
ATOM 594 C C . LYS A 1 80 ? 13.754 -3.496 6.504 1.00 89.56 80 LYS A C 1
ATOM 596 O O . LYS A 1 80 ? 13.897 -2.436 5.902 1.00 89.56 80 LYS A O 1
ATOM 601 N N . THR A 1 81 ? 14.544 -4.546 6.278 1.00 91.56 81 THR A N 1
ATOM 602 C CA . THR A 1 81 ? 15.614 -4.565 5.270 1.00 91.56 81 THR A CA 1
ATOM 603 C C . THR A 1 81 ? 15.072 -4.508 3.843 1.00 91.56 81 THR A C 1
ATOM 605 O O . THR A 1 81 ? 15.797 -4.074 2.955 1.00 91.56 81 THR A O 1
ATOM 608 N N . GLN A 1 82 ? 13.809 -4.879 3.619 1.00 94.69 82 GLN A N 1
ATOM 609 C CA . GLN A 1 82 ? 13.126 -4.754 2.328 1.00 94.69 82 GLN A CA 1
ATOM 610 C C . GLN A 1 82 ? 12.431 -3.393 2.169 1.00 94.69 82 GLN A C 1
ATOM 612 O O . GLN A 1 82 ? 12.329 -2.882 1.057 1.00 94.69 82 GLN A O 1
ATOM 617 N N . VAL A 1 83 ? 12.012 -2.766 3.273 1.00 93.81 83 VAL A N 1
ATOM 618 C CA . VAL A 1 83 ? 11.332 -1.458 3.279 1.00 93.81 83 VAL A CA 1
ATOM 619 C C . VAL A 1 83 ? 12.226 -0.349 2.716 1.00 93.81 83 VAL A C 1
ATOM 621 O O . VAL A 1 83 ? 11.815 0.399 1.828 1.00 93.81 83 VAL A O 1
ATOM 624 N N . THR A 1 84 ? 13.470 -0.250 3.193 1.00 91.62 84 THR A N 1
ATOM 625 C CA . THR A 1 84 ? 14.383 0.834 2.791 1.00 91.62 84 THR A CA 1
ATOM 626 C C . THR A 1 84 ? 14.707 0.827 1.290 1.00 91.62 84 THR A C 1
ATOM 628 O O . THR A 1 84 ? 14.625 1.898 0.679 1.00 91.62 84 THR A O 1
ATOM 631 N N . PRO A 1 85 ? 15.037 -0.318 0.655 1.00 93.75 85 PRO A N 1
ATOM 632 C CA . PRO A 1 85 ? 15.228 -0.389 -0.794 1.00 93.75 85 PRO A CA 1
ATOM 633 C C . PRO A 1 85 ? 13.996 0.021 -1.604 1.00 93.75 85 PRO A C 1
ATOM 635 O O . PRO A 1 85 ? 14.156 0.683 -2.625 1.00 93.75 85 PRO A O 1
ATOM 638 N N . ILE A 1 86 ? 12.781 -0.305 -1.146 1.00 96.56 86 ILE A N 1
ATOM 639 C CA . ILE A 1 86 ? 11.540 0.085 -1.838 1.00 96.56 86 ILE A CA 1
ATOM 640 C C . ILE A 1 86 ? 11.402 1.608 -1.856 1.00 96.56 86 ILE A C 1
ATOM 642 O O . ILE A 1 86 ? 11.271 2.199 -2.923 1.00 96.56 86 ILE A O 1
ATOM 646 N N . PHE A 1 87 ? 11.515 2.263 -0.697 1.00 95.62 87 PHE A N 1
ATOM 647 C CA . PHE A 1 87 ? 11.411 3.725 -0.631 1.00 95.62 87 PHE A CA 1
ATOM 648 C C . PHE A 1 87 ? 12.596 4.451 -1.274 1.00 95.62 87 PHE A C 1
ATOM 650 O O . PHE A 1 87 ? 12.456 5.577 -1.745 1.00 95.62 87 PHE A O 1
ATOM 657 N N . SER A 1 88 ? 13.779 3.839 -1.297 1.00 91.25 88 SER A N 1
ATOM 658 C CA . SER A 1 88 ? 14.954 4.426 -1.953 1.00 91.25 88 SER A CA 1
ATOM 659 C C . SER A 1 88 ? 14.908 4.285 -3.474 1.00 91.25 88 SER A C 1
ATOM 661 O O . SER A 1 88 ? 15.492 5.112 -4.164 1.00 91.25 88 SER A O 1
ATOM 663 N N . GLY A 1 89 ? 14.187 3.284 -3.987 1.00 87.88 89 GLY A N 1
ATOM 664 C CA . GLY A 1 89 ? 13.939 3.078 -5.414 1.00 87.88 89 GLY A CA 1
ATOM 665 C C . GLY A 1 89 ? 12.791 3.913 -5.991 1.00 87.88 89 GLY A C 1
ATOM 666 O O . GLY A 1 89 ? 12.496 3.786 -7.176 1.00 87.88 89 GLY A O 1
ATOM 667 N N . MET A 1 90 ? 12.131 4.758 -5.189 1.00 90.81 90 MET A N 1
ATOM 668 C CA . MET A 1 90 ? 11.060 5.642 -5.659 1.00 90.81 90 MET A CA 1
ATOM 669 C C . MET A 1 90 ? 11.617 6.798 -6.496 1.00 90.81 90 MET A C 1
ATOM 671 O O . MET A 1 90 ? 11.814 7.904 -5.995 1.00 90.81 90 MET A O 1
ATOM 675 N N . ASN A 1 91 ? 11.855 6.555 -7.781 1.00 88.38 91 ASN A N 1
ATOM 676 C CA . ASN A 1 91 ? 12.302 7.581 -8.718 1.00 88.38 91 ASN A CA 1
ATOM 677 C C . ASN A 1 91 ? 11.163 8.006 -9.657 1.00 88.38 91 ASN A C 1
ATOM 679 O O . ASN A 1 91 ? 11.114 7.653 -10.833 1.00 88.38 91 ASN A O 1
ATOM 683 N N . CYS A 1 92 ? 10.221 8.769 -9.105 1.00 88.56 92 CYS A N 1
ATOM 684 C CA . CYS A 1 92 ? 8.963 9.134 -9.762 1.00 88.56 92 CYS A CA 1
ATOM 685 C C . CYS A 1 92 ? 9.098 10.062 -10.979 1.00 88.56 92 CYS A C 1
ATOM 687 O O . CYS A 1 92 ? 8.122 10.259 -11.692 1.00 88.56 92 CYS A O 1
ATOM 689 N N . SER A 1 93 ? 10.271 10.652 -11.211 1.00 84.69 93 SER A N 1
ATOM 690 C CA . SER A 1 93 ? 10.525 11.595 -12.308 1.00 84.69 93 SER A CA 1
ATOM 691 C C . SER A 1 93 ? 11.226 10.960 -13.515 1.00 84.69 93 SER A C 1
ATOM 693 O O . SER A 1 93 ? 11.560 11.657 -14.471 1.00 84.69 93 SER A O 1
ATOM 695 N N . SER A 1 94 ? 11.479 9.649 -13.488 1.00 86.50 94 SER A N 1
ATOM 696 C CA . SER A 1 94 ? 12.239 8.958 -14.530 1.00 86.50 94 SER A CA 1
ATOM 697 C C . SER A 1 94 ? 11.371 8.406 -15.661 1.00 86.50 94 SER A C 1
ATOM 699 O O . SER A 1 94 ? 10.284 7.862 -15.459 1.00 86.50 94 SER A O 1
ATOM 701 N N . ALA A 1 95 ? 11.914 8.450 -16.880 1.00 84.62 95 ALA A N 1
ATOM 702 C CA . ALA A 1 95 ? 11.316 7.827 -18.057 1.00 84.62 95 ALA A CA 1
ATOM 703 C C . ALA A 1 95 ? 11.455 6.289 -18.075 1.00 84.62 95 ALA A C 1
ATOM 705 O O . ALA A 1 95 ? 10.842 5.635 -18.912 1.00 84.62 95 ALA A O 1
ATOM 706 N N . LYS A 1 96 ? 12.231 5.675 -17.172 1.00 90.81 96 LYS A N 1
ATOM 707 C CA . LYS A 1 96 ? 12.465 4.220 -17.180 1.00 90.81 96 LYS A CA 1
ATOM 708 C C . LYS A 1 96 ? 11.321 3.451 -16.523 1.00 90.81 96 LYS A C 1
ATOM 710 O O . LYS A 1 96 ? 10.837 3.837 -15.463 1.00 90.81 96 LYS A O 1
ATOM 715 N N . ASP A 1 97 ? 10.963 2.315 -17.108 1.00 91.06 97 ASP A N 1
ATOM 716 C CA . ASP A 1 97 ? 9.897 1.433 -16.614 1.00 91.06 97 ASP A CA 1
ATOM 717 C C . ASP A 1 97 ? 10.109 0.990 -15.164 1.00 91.06 97 ASP A C 1
ATOM 719 O O . ASP A 1 97 ? 9.212 1.117 -14.333 1.00 91.06 97 ASP A O 1
ATOM 723 N N . LEU A 1 98 ? 11.322 0.534 -14.832 1.00 91.25 98 LEU A N 1
ATOM 724 C CA . LEU A 1 98 ? 11.659 0.099 -13.472 1.00 91.25 98 LEU A CA 1
ATOM 725 C C . LEU A 1 98 ? 11.530 1.222 -12.439 1.00 91.25 98 LEU A C 1
ATOM 727 O O . LEU A 1 98 ? 11.152 0.958 -11.301 1.00 91.25 98 LEU A O 1
ATOM 731 N N . ASP A 1 99 ? 11.805 2.464 -12.833 1.00 92.19 99 ASP A N 1
ATOM 732 C CA . ASP A 1 99 ? 11.708 3.613 -11.939 1.00 92.19 99 ASP A CA 1
ATOM 733 C C . ASP A 1 99 ? 10.240 4.020 -11.714 1.00 92.19 99 ASP A C 1
ATOM 735 O O . ASP A 1 99 ? 9.847 4.307 -10.581 1.00 92.19 99 ASP A O 1
ATOM 739 N N . MET A 1 100 ? 9.398 3.963 -12.758 1.00 94.44 100 MET A N 1
ATOM 740 C CA . MET A 1 100 ? 7.949 4.181 -12.636 1.00 94.44 100 MET A CA 1
ATOM 741 C C . MET A 1 100 ? 7.301 3.110 -11.747 1.00 94.44 100 MET A C 1
ATOM 743 O O . MET A 1 100 ? 6.549 3.428 -10.824 1.00 94.44 100 MET A O 1
ATOM 747 N N . VAL A 1 101 ? 7.642 1.837 -11.957 1.00 95.88 101 VAL A N 1
ATOM 748 C CA . VAL A 1 101 ? 7.150 0.736 -11.115 1.00 95.88 101 VAL A CA 1
ATOM 749 C C . VAL A 1 101 ? 7.683 0.854 -9.687 1.00 95.88 101 VAL A C 1
ATOM 751 O O . VAL A 1 101 ? 6.926 0.650 -8.740 1.00 95.88 101 VAL A O 1
ATOM 754 N N . GLY A 1 102 ? 8.947 1.248 -9.505 1.00 96.50 102 GLY A N 1
ATOM 755 C CA . GLY A 1 102 ? 9.527 1.527 -8.189 1.00 96.50 102 GLY A CA 1
ATOM 756 C C . GLY A 1 102 ? 8.805 2.659 -7.452 1.00 96.50 102 GLY A C 1
ATOM 757 O O . GLY A 1 102 ? 8.505 2.538 -6.263 1.00 96.50 102 GLY A O 1
ATOM 758 N N . CYS A 1 103 ? 8.447 3.731 -8.160 1.00 96.62 103 CYS A N 1
ATOM 759 C CA . CYS A 1 103 ? 7.644 4.820 -7.613 1.00 96.62 103 CYS A CA 1
ATOM 760 C C . CYS A 1 103 ? 6.238 4.350 -7.198 1.00 96.62 103 CYS A C 1
ATOM 762 O O . CYS A 1 103 ? 5.812 4.626 -6.072 1.00 96.62 103 CYS A O 1
ATOM 764 N N . LEU A 1 104 ? 5.539 3.588 -8.050 1.00 97.75 104 LEU A N 1
ATOM 765 C CA . LEU A 1 104 ? 4.242 2.995 -7.704 1.00 97.75 104 LEU A CA 1
ATOM 766 C C . LEU A 1 104 ? 4.350 2.089 -6.468 1.00 97.75 104 LEU A C 1
ATOM 768 O O . LEU A 1 104 ? 3.586 2.255 -5.518 1.00 97.75 104 LEU A O 1
ATOM 772 N N . ALA A 1 105 ? 5.320 1.171 -6.448 1.00 98.12 105 ALA A N 1
ATOM 773 C CA . ALA A 1 105 ? 5.522 0.226 -5.353 1.00 98.12 105 ALA A CA 1
ATOM 774 C C . ALA A 1 105 ? 5.788 0.931 -4.014 1.00 98.12 105 ALA A C 1
ATOM 776 O O . ALA A 1 105 ? 5.264 0.517 -2.980 1.00 98.12 105 ALA A O 1
ATOM 777 N N . GLY A 1 106 ? 6.556 2.022 -4.020 1.00 98.12 106 GLY A N 1
ATOM 778 C CA . GLY A 1 106 ? 6.801 2.801 -2.812 1.00 98.12 106 GLY A CA 1
ATOM 779 C C . GLY A 1 106 ? 5.576 3.570 -2.314 1.00 98.12 106 GLY A C 1
ATOM 780 O O . GLY A 1 106 ? 5.292 3.545 -1.115 1.00 98.12 106 GLY A O 1
ATOM 781 N N . HIS A 1 107 ? 4.788 4.182 -3.202 1.00 98.50 107 HIS A N 1
ATOM 782 C CA . HIS A 1 107 ? 3.525 4.809 -2.794 1.00 98.50 107 HIS A CA 1
ATOM 783 C C . HIS A 1 107 ? 2.502 3.783 -2.294 1.00 98.50 107 HIS A C 1
ATOM 785 O O . HIS A 1 107 ? 1.794 4.051 -1.320 1.00 98.50 107 HIS A O 1
ATOM 791 N N . LEU A 1 108 ? 2.460 2.597 -2.905 1.00 98.69 108 LEU A N 1
ATOM 792 C CA . LEU A 1 108 ? 1.618 1.492 -2.459 1.00 98.69 108 LEU A CA 1
ATOM 793 C C . LEU A 1 108 ? 2.029 1.002 -1.067 1.00 98.69 108 LEU A C 1
ATOM 795 O O . LEU A 1 108 ? 1.171 0.846 -0.198 1.00 98.69 108 LEU A O 1
ATOM 799 N N . LEU A 1 109 ? 3.330 0.818 -0.823 1.00 98.69 109 LEU A N 1
ATOM 800 C CA . LEU A 1 109 ? 3.835 0.432 0.495 1.00 98.69 109 LEU A CA 1
ATOM 801 C C .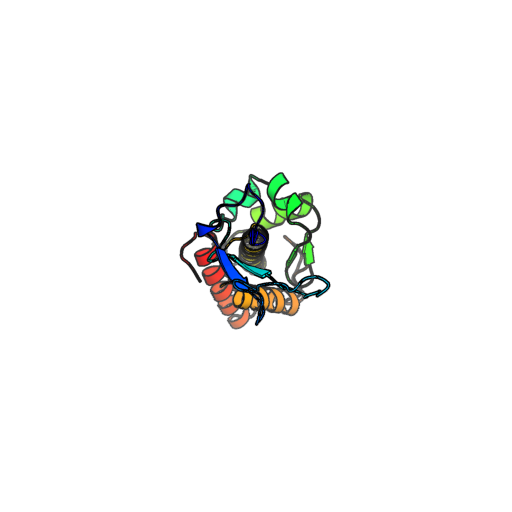 LEU A 1 109 ? 3.449 1.460 1.561 1.00 98.69 109 LEU A C 1
ATOM 803 O O . LEU A 1 109 ? 2.912 1.080 2.600 1.00 98.69 109 LEU A O 1
ATOM 807 N N . ALA A 1 110 ? 3.664 2.752 1.294 1.00 98.44 110 ALA A N 1
ATOM 808 C CA . ALA A 1 110 ? 3.269 3.819 2.213 1.00 98.44 110 ALA A CA 1
ATOM 809 C C . ALA A 1 110 ? 1.760 3.795 2.501 1.00 98.44 110 ALA A C 1
ATOM 811 O O . ALA A 1 110 ? 1.361 3.863 3.663 1.00 98.44 110 ALA A O 1
ATOM 812 N N . ALA A 1 111 ? 0.924 3.618 1.473 1.00 98.62 111 ALA A N 1
ATOM 813 C CA . ALA A 1 111 ? -0.526 3.595 1.640 1.00 98.62 111 ALA A CA 1
ATOM 814 C C . ALA A 1 111 ? -0.985 2.412 2.503 1.00 98.62 111 ALA A C 1
ATOM 816 O O . ALA A 1 111 ? -1.805 2.574 3.406 1.00 98.62 111 ALA A O 1
ATOM 817 N N . LYS A 1 112 ? -0.401 1.229 2.293 1.00 98.56 112 LYS A N 1
ATOM 818 C CA . LYS A 1 112 ? -0.693 0.041 3.102 1.00 98.56 112 LYS A CA 1
ATOM 819 C C . LYS A 1 112 ? -0.242 0.190 4.550 1.00 98.56 112 LYS A C 1
ATOM 821 O O . LYS A 1 112 ? -0.984 -0.189 5.456 1.00 98.56 112 LYS A O 1
ATOM 826 N N . LEU A 1 113 ? 0.941 0.761 4.783 1.00 98.38 113 LEU A N 1
ATOM 827 C CA . LEU A 1 113 ? 1.413 1.072 6.133 1.00 98.38 113 LEU A CA 1
ATOM 828 C C . LEU A 1 113 ? 0.490 2.089 6.812 1.00 98.38 113 LEU A C 1
ATOM 830 O O . LEU A 1 113 ? 0.102 1.878 7.955 1.00 98.38 113 LEU A O 1
ATOM 834 N N . ASN A 1 114 ? 0.048 3.126 6.099 1.00 98.19 114 ASN A N 1
ATOM 835 C CA . ASN A 1 114 ? -0.914 4.108 6.601 1.00 98.19 114 ASN A CA 1
ATOM 836 C C . ASN A 1 114 ? -2.237 3.463 7.024 1.00 98.19 114 ASN A C 1
ATOM 838 O O . ASN A 1 114 ? -2.673 3.667 8.156 1.00 98.19 114 ASN A O 1
ATOM 842 N N . VAL A 1 115 ? -2.844 2.643 6.161 1.00 96.88 115 VAL A N 1
ATOM 843 C CA . VAL A 1 115 ? -4.080 1.905 6.473 1.00 96.88 115 VAL A CA 1
ATOM 844 C C . VAL A 1 115 ? -3.892 1.019 7.707 1.00 96.88 115 VAL A C 1
ATOM 846 O O . VAL A 1 115 ? -4.698 1.066 8.637 1.00 96.88 115 VAL A O 1
ATOM 849 N N . LYS A 1 116 ? -2.787 0.267 7.789 1.00 95.62 116 LYS A N 1
ATOM 850 C CA . LYS A 1 116 ? -2.481 -0.564 8.965 1.00 95.62 116 LYS A CA 1
ATOM 851 C C . LYS A 1 116 ? -2.241 0.251 10.236 1.00 95.62 116 LYS A C 1
ATOM 853 O O . LYS A 1 116 ? -2.664 -0.163 11.315 1.00 95.62 116 LYS A O 1
ATOM 858 N N . ASN A 1 117 ? -1.627 1.424 10.107 1.00 94.81 117 ASN A N 1
ATOM 859 C CA . ASN A 1 117 ? -1.454 2.385 11.193 1.00 94.81 117 ASN A CA 1
ATOM 860 C C . ASN A 1 117 ? -2.772 3.080 11.590 1.00 94.81 117 ASN A C 1
ATOM 862 O O . ASN A 1 117 ? -2.842 3.807 12.580 1.00 94.81 117 ASN A O 1
ATOM 866 N N . GLY A 1 118 ? -3.849 2.813 10.848 1.00 91.50 118 GLY A N 1
ATOM 867 C CA . GLY A 1 118 ? -5.196 3.267 11.136 1.00 91.50 118 GLY A CA 1
ATOM 868 C C . GLY A 1 118 ? -5.580 4.570 10.447 1.00 91.50 118 GLY A C 1
ATOM 869 O O . GLY A 1 118 ? -6.539 5.195 10.889 1.00 91.50 118 GLY A O 1
ATOM 870 N N . ALA A 1 119 ? -4.886 4.985 9.389 1.00 94.25 119 ALA A N 1
ATOM 871 C CA . ALA A 1 119 ? -5.379 6.026 8.491 1.00 94.25 119 A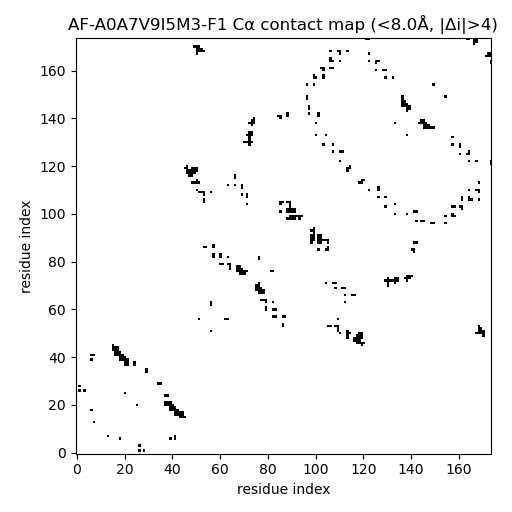LA A CA 1
ATOM 872 C C . ALA A 1 119 ? -6.665 5.584 7.764 1.00 94.25 119 ALA A C 1
ATOM 874 O O . ALA A 1 119 ? -7.159 4.473 7.950 1.00 94.25 119 ALA A O 1
ATOM 875 N N . SER A 1 120 ? -7.260 6.478 6.970 1.00 92.38 120 SER A N 1
ATOM 876 C CA . SER A 1 120 ? -8.520 6.185 6.273 1.00 92.38 120 SER A CA 1
ATOM 877 C C . SER A 1 120 ? -8.373 5.006 5.307 1.00 92.38 120 SER A C 1
ATOM 879 O O . SER A 1 120 ? -7.397 4.942 4.560 1.00 92.38 120 SER A O 1
ATOM 881 N N . ASN A 1 121 ? -9.382 4.133 5.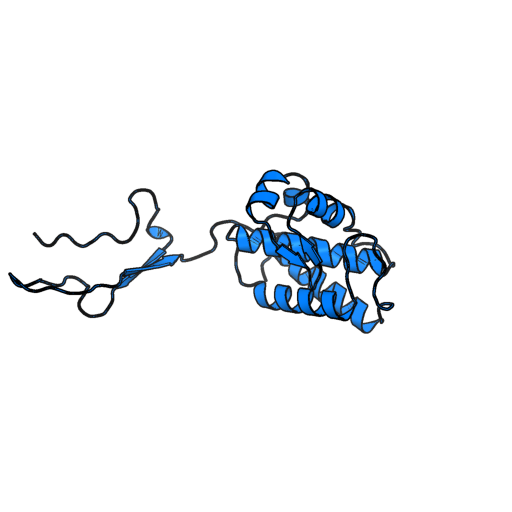267 1.00 93.75 121 ASN A N 1
ATOM 882 C CA . ASN A 1 121 ? -9.452 2.983 4.359 1.00 93.75 121 ASN A CA 1
ATOM 883 C C . ASN A 1 121 ? -10.066 3.333 2.991 1.00 93.75 121 ASN A C 1
ATOM 885 O O . ASN A 1 121 ? -10.294 2.440 2.179 1.00 93.75 121 ASN A O 1
ATOM 889 N N . CYS A 1 122 ? -10.350 4.614 2.712 1.00 95.19 122 CYS A N 1
ATOM 890 C CA . CYS A 1 122 ? -10.932 5.026 1.427 1.00 95.19 122 CYS A CA 1
ATOM 891 C C . CYS A 1 122 ? -10.078 4.620 0.215 1.00 95.19 122 CYS A C 1
ATOM 893 O O . CYS A 1 122 ? -10.600 4.487 -0.886 1.00 95.19 122 CYS A O 1
ATOM 895 N N . ILE A 1 123 ? -8.777 4.392 0.422 1.00 97.75 123 ILE A N 1
ATOM 896 C CA . ILE A 1 123 ? -7.818 4.088 -0.640 1.00 97.75 123 ILE A CA 1
ATOM 897 C C . ILE A 1 123 ? -7.794 2.597 -1.020 1.00 97.75 123 ILE A C 1
ATOM 899 O O . ILE A 1 123 ? -7.100 2.222 -1.961 1.00 97.75 123 ILE A O 1
ATOM 903 N N . ASN A 1 124 ? -8.541 1.732 -0.320 1.00 97.75 124 ASN A N 1
ATOM 904 C CA . ASN A 1 124 ? -8.444 0.274 -0.471 1.00 97.75 124 ASN A CA 1
ATOM 905 C C . ASN A 1 124 ? -8.657 -0.210 -1.915 1.00 97.75 124 ASN A C 1
ATOM 907 O O . ASN A 1 124 ? -7.890 -1.043 -2.383 1.00 97.75 124 ASN A O 1
ATOM 911 N N . ALA A 1 125 ? -9.613 0.367 -2.651 1.00 98.38 125 ALA A N 1
ATOM 912 C CA . ALA A 1 125 ? -9.844 -0.005 -4.049 1.00 98.38 125 ALA A CA 1
ATOM 913 C C . ALA A 1 125 ? -8.623 0.287 -4.946 1.00 98.38 125 ALA A C 1
ATOM 915 O O . ALA A 1 125 ? -8.295 -0.499 -5.831 1.00 98.38 125 ALA A O 1
ATOM 916 N N . ILE A 1 126 ? -7.913 1.394 -4.703 1.00 98.69 126 ILE A N 1
ATOM 917 C CA . ILE A 1 126 ? -6.689 1.744 -5.439 1.00 98.69 126 ILE A CA 1
ATOM 918 C C . ILE A 1 126 ? -5.518 0.860 -5.004 1.00 98.69 126 ILE A C 1
ATOM 920 O O . ILE A 1 126 ? -4.704 0.468 -5.837 1.00 98.69 126 ILE A O 1
ATOM 924 N N . ILE A 1 127 ? -5.441 0.514 -3.715 1.00 98.75 127 ILE A N 1
ATOM 925 C CA . ILE A 1 127 ? -4.461 -0.449 -3.202 1.00 98.75 127 ILE A CA 1
ATOM 926 C C . ILE A 1 127 ? -4.608 -1.798 -3.920 1.00 98.75 127 ILE A C 1
ATOM 928 O O . ILE A 1 127 ? -3.617 -2.326 -4.418 1.00 98.75 127 ILE A O 1
ATOM 932 N N . GLU A 1 128 ? -5.832 -2.322 -4.013 1.00 98.62 128 GLU A N 1
ATOM 933 C CA . GLU A 1 128 ? -6.131 -3.594 -4.684 1.00 98.62 128 GLU A CA 1
ATOM 934 C C . GLU A 1 128 ? -5.772 -3.551 -6.176 1.00 98.62 128 GLU A C 1
ATOM 936 O O . GLU A 1 128 ? -5.143 -4.473 -6.695 1.00 98.62 128 GLU A O 1
ATOM 941 N N . GLN A 1 129 ? -6.102 -2.452 -6.861 1.00 98.75 129 GLN A N 1
ATOM 942 C CA . GLN A 1 129 ? -5.731 -2.244 -8.263 1.00 98.75 129 GLN A CA 1
ATOM 943 C C . GLN A 1 129 ? -4.213 -2.198 -8.468 1.00 98.75 129 GLN A C 1
ATOM 945 O O . GLN A 1 129 ? -3.691 -2.821 -9.393 1.00 98.75 129 GLN A O 1
ATOM 950 N N . ALA A 1 130 ? -3.489 -1.495 -7.594 1.00 98.75 130 ALA A N 1
ATOM 951 C CA . ALA A 1 130 ? -2.037 -1.416 -7.659 1.00 98.75 130 ALA A CA 1
ATOM 952 C C . ALA A 1 130 ? -1.370 -2.770 -7.387 1.00 98.75 130 ALA A C 1
ATOM 954 O O . ALA A 1 130 ? -0.416 -3.117 -8.079 1.00 98.75 130 ALA A O 1
ATOM 955 N N . ASP A 1 131 ? -1.888 -3.570 -6.453 1.00 98.69 131 ASP A N 1
ATOM 956 C CA . ASP A 1 131 ? -1.418 -4.945 -6.263 1.00 98.69 131 ASP A CA 1
ATOM 957 C C . ASP A 1 131 ? -1.637 -5.808 -7.500 1.00 98.69 131 ASP A C 1
ATOM 959 O O . ASP A 1 131 ? -0.704 -6.468 -7.958 1.00 98.69 131 ASP A O 1
ATOM 963 N N . ALA A 1 132 ? -2.854 -5.794 -8.050 1.00 98.62 132 ALA A N 1
ATOM 964 C CA . ALA A 1 132 ? -3.191 -6.567 -9.239 1.00 98.62 132 ALA A CA 1
ATOM 965 C C . ALA A 1 132 ? -2.294 -6.182 -10.425 1.00 98.62 132 ALA A C 1
ATOM 967 O O . ALA A 1 132 ? -1.807 -7.051 -11.152 1.00 98.62 132 ALA A O 1
ATOM 968 N N . PHE A 1 133 ? -2.010 -4.888 -10.578 1.00 98.50 133 PHE A N 1
ATOM 969 C CA . PHE A 1 133 ? -1.080 -4.391 -11.582 1.00 98.50 133 PHE A CA 1
ATOM 970 C C . PHE A 1 133 ? 0.359 -4.874 -11.344 1.00 98.50 133 PHE A C 1
ATOM 972 O O . PHE A 1 133 ? 0.993 -5.373 -12.269 1.00 98.50 133 PHE A O 1
ATOM 979 N N . LEU A 1 134 ? 0.877 -4.808 -10.111 1.00 98.44 134 LEU A N 1
ATOM 980 C CA . LEU A 1 134 ? 2.220 -5.316 -9.797 1.00 98.44 134 LEU A CA 1
ATOM 981 C C . LEU A 1 134 ? 2.353 -6.825 -10.064 1.00 98.44 134 LEU A C 1
ATOM 983 O O . LEU A 1 134 ? 3.409 -7.274 -10.515 1.00 98.44 134 LEU A O 1
ATOM 987 N N . VAL A 1 135 ? 1.291 -7.605 -9.832 1.00 98.31 135 VAL A N 1
ATOM 988 C CA . VAL A 1 135 ? 1.241 -9.025 -10.219 1.00 98.31 135 VAL A CA 1
ATOM 989 C C . VAL A 1 135 ? 1.311 -9.179 -11.740 1.00 98.31 135 VAL A C 1
ATOM 991 O O . VAL A 1 135 ? 2.110 -9.977 -12.226 1.00 98.31 135 VAL A O 1
ATOM 994 N N . SER A 1 136 ? 0.518 -8.414 -12.497 1.00 97.81 136 SER A N 1
ATOM 995 C CA . SER A 1 136 ? 0.394 -8.582 -13.955 1.00 97.81 136 SER A CA 1
ATOM 996 C C . SER A 1 136 ? 1.681 -8.274 -14.733 1.00 97.81 136 SER A C 1
ATOM 998 O O . SER A 1 136 ? 1.895 -8.826 -15.815 1.00 97.81 136 SER A O 1
ATOM 1000 N N . ILE A 1 137 ? 2.556 -7.427 -14.183 1.00 97.31 137 ILE A N 1
ATOM 1001 C CA . ILE A 1 137 ? 3.871 -7.098 -14.761 1.00 97.31 137 ILE A CA 1
ATOM 1002 C C . ILE A 1 137 ? 5.024 -7.914 -14.153 1.00 97.31 137 ILE A C 1
ATOM 1004 O O . ILE A 1 137 ? 6.177 -7.763 -14.562 1.00 97.31 137 ILE A O 1
ATOM 1008 N N . GLY A 1 138 ? 4.738 -8.782 -13.177 1.00 97.38 138 GLY A N 1
ATOM 1009 C CA . GLY A 1 138 ? 5.736 -9.628 -12.521 1.00 97.38 138 GLY A CA 1
ATOM 1010 C C . GLY A 1 138 ? 6.732 -8.852 -11.658 1.00 97.38 138 GLY A C 1
ATOM 1011 O O . GLY A 1 138 ? 7.930 -9.127 -11.704 1.00 97.38 138 GLY A O 1
ATOM 1012 N N . TYR A 1 139 ? 6.263 -7.872 -10.883 1.00 96.88 139 TYR A N 1
ATOM 1013 C CA . TYR A 1 139 ? 7.115 -7.151 -9.938 1.00 96.88 139 TYR A CA 1
ATOM 1014 C C . TYR A 1 139 ? 7.673 -8.098 -8.862 1.00 96.88 139 TYR A C 1
ATOM 1016 O O . TYR A 1 139 ? 6.930 -8.657 -8.055 1.00 96.88 139 TYR A O 1
ATOM 1024 N N . ALA A 1 140 ? 9.001 -8.242 -8.828 1.00 96.31 140 ALA A N 1
ATOM 1025 C CA . ALA A 1 140 ? 9.723 -9.125 -7.904 1.00 96.31 140 ALA A CA 1
ATOM 1026 C C . ALA A 1 140 ? 10.526 -8.365 -6.827 1.00 96.31 140 ALA A C 1
ATOM 1028 O O . ALA A 1 140 ? 11.395 -8.941 -6.167 1.00 96.31 140 ALA A O 1
ATOM 1029 N N . GLY A 1 141 ? 10.260 -7.067 -6.663 1.00 94.88 141 GLY A N 1
ATOM 1030 C CA . GLY A 1 141 ? 10.959 -6.190 -5.727 1.00 94.88 141 GLY A CA 1
ATOM 1031 C C . GLY A 1 141 ? 11.879 -5.158 -6.399 1.00 94.88 141 GLY A C 1
ATOM 1032 O O . GLY A 1 141 ? 12.039 -5.149 -7.623 1.00 94.88 141 GLY A O 1
ATOM 1033 N N . PRO A 1 142 ? 12.504 -4.271 -5.604 1.00 93.75 142 PRO A N 1
ATOM 1034 C CA . PRO A 1 142 ? 13.292 -3.150 -6.118 1.00 93.75 142 PRO A CA 1
ATOM 1035 C C . PRO A 1 142 ? 14.474 -3.591 -6.985 1.00 93.75 142 PRO A C 1
ATOM 1037 O O . PRO A 1 142 ? 15.244 -4.476 -6.607 1.00 93.75 142 PRO A O 1
ATOM 1040 N N . GLY A 1 143 ? 1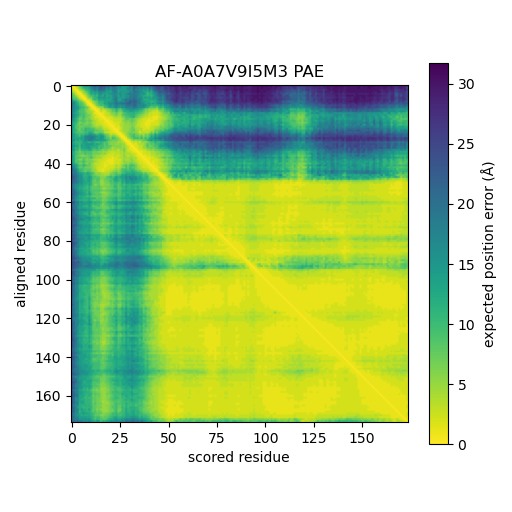4.630 -2.951 -8.147 1.00 90.19 143 GLY A N 1
ATOM 1041 C CA . GLY A 1 143 ? 15.741 -3.192 -9.075 1.00 90.19 143 GLY A CA 1
ATOM 1042 C C . GLY A 1 143 ? 15.729 -4.561 -9.764 1.00 90.19 143 GLY A C 1
ATOM 1043 O O . GLY A 1 143 ? 16.673 -4.880 -10.486 1.00 90.19 143 GLY A O 1
ATOM 1044 N N . LYS A 1 144 ? 14.694 -5.383 -9.556 1.00 94.44 144 LYS A N 1
ATOM 1045 C CA . LYS A 1 144 ? 14.537 -6.658 -10.259 1.00 94.44 144 LYS A CA 1
ATOM 1046 C C . LYS A 1 144 ? 13.862 -6.439 -11.617 1.00 94.44 144 LYS A C 1
ATOM 1048 O O . LYS A 1 144 ? 12.983 -5.583 -11.708 1.00 94.44 144 LYS A O 1
ATOM 1053 N N . PRO A 1 145 ? 14.256 -7.189 -12.663 1.00 94.44 145 PRO A N 1
ATOM 1054 C CA . PRO A 1 145 ? 13.569 -7.139 -13.948 1.00 94.44 145 PRO A CA 1
ATOM 1055 C C . PRO A 1 145 ? 12.080 -7.466 -13.803 1.00 94.44 145 PRO A C 1
ATOM 1057 O O . PRO A 1 145 ? 11.705 -8.301 -12.980 1.00 94.44 145 PRO A O 1
ATOM 1060 N N . LEU A 1 146 ? 11.256 -6.824 -14.628 1.00 95.44 146 LEU A N 1
ATOM 1061 C CA . LEU A 1 146 ? 9.849 -7.182 -14.799 1.00 95.44 146 LEU A CA 1
ATOM 1062 C C . LEU A 1 146 ? 9.735 -8.449 -15.655 1.00 95.44 146 LEU A C 1
ATOM 1064 O O . LEU A 1 146 ? 10.639 -8.758 -16.434 1.00 95.44 146 LEU A O 1
ATOM 1068 N N . ALA A 1 147 ? 8.603 -9.150 -15.566 1.00 95.38 147 ALA A N 1
ATOM 1069 C CA . ALA A 1 147 ? 8.337 -10.310 -16.421 1.00 95.38 147 ALA A CA 1
ATOM 1070 C C . ALA A 1 147 ? 8.191 -9.926 -17.906 1.00 95.38 147 ALA A C 1
ATOM 1072 O O . ALA A 1 147 ? 8.415 -10.752 -18.789 1.00 95.38 147 ALA A O 1
ATOM 1073 N N . ARG A 1 148 ? 7.824 -8.669 -18.177 1.00 93.12 148 ARG A N 1
ATOM 1074 C CA . ARG A 1 148 ? 7.727 -8.074 -19.514 1.00 93.12 148 ARG A CA 1
ATOM 1075 C C . ARG A 1 148 ? 7.955 -6.555 -19.452 1.00 93.12 148 ARG A C 1
ATOM 1077 O O . ARG A 1 148 ? 7.738 -5.970 -18.390 1.00 93.12 148 ARG A O 1
ATOM 1084 N N . PRO A 1 149 ? 8.340 -5.903 -20.563 1.00 91.12 149 PRO A N 1
ATOM 1085 C CA . PRO A 1 149 ? 8.326 -4.442 -20.665 1.00 91.12 149 PRO A CA 1
ATOM 1086 C C . PRO A 1 149 ? 6.923 -3.855 -20.445 1.00 91.12 149 PRO A C 1
ATOM 1088 O O . PRO A 1 149 ? 5.918 -4.531 -20.709 1.00 91.12 149 PRO A O 1
ATOM 1091 N N . LEU A 1 150 ? 6.852 -2.600 -19.991 1.00 94.81 150 LEU A N 1
ATOM 1092 C CA . LEU A 1 150 ? 5.582 -1.878 -19.893 1.00 94.81 150 LEU A CA 1
ATOM 1093 C C . LEU A 1 150 ? 5.141 -1.426 -21.288 1.00 94.81 150 LEU A C 1
ATOM 1095 O O . LEU A 1 150 ? 5.937 -0.924 -22.081 1.00 94.81 150 LEU A O 1
ATOM 1099 N N . THR A 1 151 ? 3.853 -1.579 -21.576 1.00 96.25 151 THR A N 1
ATOM 1100 C CA . THR A 1 151 ? 3.212 -0.875 -22.692 1.00 96.25 151 THR A CA 1
ATOM 1101 C C . THR A 1 151 ? 2.970 0.590 -22.316 1.00 96.25 151 THR A C 1
ATOM 1103 O O . THR A 1 151 ? 3.092 0.980 -21.149 1.00 96.25 151 THR A O 1
ATOM 1106 N N . ALA A 1 152 ? 2.607 1.423 -23.294 1.00 95.25 152 ALA A N 1
ATOM 1107 C CA . ALA A 1 152 ? 2.229 2.808 -23.020 1.00 95.25 152 ALA A CA 1
ATOM 1108 C C . ALA A 1 152 ? 0.992 2.877 -22.104 1.00 95.25 152 ALA A C 1
ATOM 1110 O O . ALA A 1 152 ? 0.932 3.706 -21.196 1.00 95.25 152 ALA A O 1
ATOM 1111 N N . GLU A 1 153 ? 0.048 1.957 -22.298 1.00 96.75 153 GLU A N 1
ATOM 1112 C CA . GLU A 1 153 ? -1.161 1.804 -21.496 1.00 96.75 153 GLU A CA 1
ATOM 1113 C C . GLU A 1 153 ? -0.833 1.379 -20.063 1.00 96.75 153 GLU A C 1
ATOM 1115 O O . GLU A 1 153 ? -1.336 1.988 -19.117 1.00 96.75 153 GLU A O 1
ATOM 1120 N N . ASP A 1 154 ? 0.057 0.394 -19.879 1.00 97.06 154 ASP A N 1
ATOM 1121 C CA . ASP A 1 154 ? 0.505 -0.008 -18.540 1.00 97.06 154 ASP A CA 1
ATOM 1122 C C . ASP A 1 154 ? 1.152 1.166 -17.806 1.00 97.06 154 ASP A C 1
ATOM 1124 O O . ASP A 1 154 ? 0.925 1.364 -16.613 1.00 97.06 154 ASP A O 1
ATOM 1128 N N . ARG A 1 155 ? 1.964 1.956 -18.516 1.00 95.44 155 ARG A N 1
ATOM 1129 C CA . ARG A 1 155 ? 2.651 3.107 -17.936 1.00 95.44 155 ARG A CA 1
ATOM 1130 C C . ARG A 1 155 ? 1.662 4.180 -17.489 1.00 95.44 155 ARG A C 1
ATOM 1132 O O . ARG A 1 155 ? 1.760 4.648 -16.356 1.00 95.44 155 ARG A O 1
ATOM 1139 N N . ALA A 1 156 ? 0.701 4.533 -18.342 1.00 95.88 156 ALA A N 1
ATOM 1140 C CA . ALA A 1 156 ? -0.344 5.495 -18.005 1.00 95.88 156 ALA A CA 1
ATOM 1141 C C . ALA A 1 156 ? -1.195 5.008 -16.820 1.00 95.88 156 ALA A C 1
ATOM 1143 O O . ALA A 1 156 ? -1.529 5.783 -15.920 1.00 95.88 156 ALA A O 1
ATOM 1144 N N . TYR A 1 157 ? -1.495 3.707 -16.772 1.00 97.88 157 TYR A N 1
ATOM 1145 C CA . TYR A 1 157 ? -2.233 3.126 -15.659 1.00 97.88 157 TYR A CA 1
ATOM 1146 C C . TYR A 1 157 ? -1.425 3.155 -14.355 1.00 97.88 157 TYR A C 1
ATOM 1148 O O . TYR A 1 157 ? -1.932 3.635 -13.338 1.00 97.88 157 TYR A O 1
ATOM 1156 N N . ALA A 1 158 ? -0.151 2.755 -14.387 1.00 97.06 158 ALA A N 1
ATOM 1157 C CA . ALA A 1 158 ? 0.758 2.836 -13.244 1.00 97.06 158 ALA A CA 1
ATOM 1158 C C . ALA A 1 158 ? 0.870 4.265 -12.694 1.00 97.06 158 ALA A C 1
ATOM 1160 O O . ALA A 1 158 ? 0.839 4.469 -11.479 1.00 97.06 158 ALA A O 1
ATOM 1161 N N . GLU A 1 159 ? 0.967 5.257 -13.580 1.00 96.19 159 GLU A N 1
ATOM 1162 C CA . GLU A 1 159 ? 1.008 6.671 -13.218 1.00 96.19 159 GLU A CA 1
ATOM 1163 C C . GLU A 1 159 ? -0.299 7.129 -12.555 1.00 96.19 159 GLU A C 1
ATOM 1165 O O . GLU A 1 159 ? -0.262 7.791 -11.515 1.00 96.19 159 GLU A O 1
ATOM 1170 N N . SER A 1 160 ? -1.457 6.721 -13.088 1.00 97.81 160 SER A N 1
ATOM 1171 C CA . SER A 1 160 ? -2.762 7.048 -12.495 1.00 97.81 160 SER A CA 1
ATOM 1172 C C . SER A 1 160 ? -2.904 6.502 -11.066 1.00 97.81 160 SER A C 1
ATOM 1174 O O . SER A 1 160 ? -3.273 7.241 -10.148 1.00 97.81 160 SER A O 1
ATOM 1176 N N . LEU A 1 161 ? -2.509 5.242 -10.850 1.00 98.44 161 LEU A N 1
ATOM 1177 C CA . LEU A 1 161 ? -2.518 4.587 -9.543 1.00 98.44 161 LEU A CA 1
ATOM 1178 C C . LEU A 1 161 ? -1.542 5.266 -8.585 1.00 98.44 161 LEU A C 1
ATOM 1180 O O . LEU A 1 161 ? -1.893 5.583 -7.446 1.00 98.44 161 LEU A O 1
ATOM 1184 N N . LYS A 1 162 ? -0.324 5.547 -9.060 1.00 97.12 162 LYS A N 1
ATOM 1185 C CA . LYS A 1 162 ? 0.697 6.257 -8.291 1.00 97.12 162 LYS A CA 1
ATOM 1186 C C . LYS A 1 162 ? 0.194 7.621 -7.835 1.00 97.12 162 LYS A C 1
ATOM 1188 O O . LYS A 1 162 ? 0.397 7.967 -6.677 1.00 97.12 162 LYS A O 1
ATOM 1193 N N . ASN A 1 163 ? -0.467 8.386 -8.700 1.00 97.38 163 ASN A N 1
ATOM 1194 C CA . ASN A 1 163 ? -0.952 9.726 -8.367 1.00 97.38 163 ASN A CA 1
ATOM 1195 C C . ASN A 1 163 ? -2.091 9.692 -7.339 1.00 97.38 163 ASN A C 1
ATOM 1197 O O . ASN A 1 163 ? -2.102 10.513 -6.422 1.00 97.38 163 ASN A O 1
ATOM 1201 N N . ALA A 1 164 ? -2.996 8.714 -7.425 1.00 98.31 164 ALA A N 1
ATOM 1202 C CA . ALA A 1 164 ? -4.025 8.504 -6.407 1.00 98.31 164 ALA A CA 1
ATOM 1203 C C . ALA A 1 164 ? -3.415 8.129 -5.041 1.00 98.31 164 ALA A C 1
ATOM 1205 O O . ALA A 1 164 ? -3.766 8.710 -4.012 1.00 98.31 164 ALA A O 1
ATOM 1206 N N . LEU A 1 165 ? -2.445 7.209 -5.024 1.00 98.50 165 LEU A N 1
ATOM 1207 C CA . LEU A 1 165 ? -1.741 6.812 -3.801 1.00 98.50 165 LEU A CA 1
ATOM 1208 C C . LEU A 1 165 ? -0.907 7.961 -3.216 1.00 98.50 165 LEU A C 1
ATOM 1210 O O . LEU A 1 165 ? -0.841 8.127 -2.002 1.00 98.50 165 LEU A O 1
ATOM 1214 N N . ASP A 1 166 ? -0.257 8.759 -4.057 1.00 98.00 166 ASP A N 1
ATOM 1215 C CA . ASP A 1 166 ? 0.504 9.943 -3.657 1.00 98.00 166 ASP A CA 1
ATOM 1216 C C . ASP A 1 166 ? -0.404 10.992 -3.005 1.00 98.00 166 ASP A C 1
ATOM 1218 O O . ASP A 1 166 ? -0.140 11.427 -1.883 1.00 98.00 166 ASP A O 1
ATOM 1222 N N . ARG A 1 167 ? -1.539 11.313 -3.638 1.00 97.94 167 ARG A N 1
ATOM 1223 C CA . ARG A 1 167 ? -2.562 12.203 -3.073 1.00 97.94 167 ARG A CA 1
ATOM 1224 C C . ARG A 1 167 ? -3.000 11.736 -1.678 1.00 97.94 167 ARG A C 1
ATOM 1226 O O . ARG A 1 167 ? -2.973 12.525 -0.731 1.00 97.94 167 ARG A O 1
ATOM 1233 N N . TYR A 1 168 ? -3.308 10.448 -1.532 1.00 98.31 168 TYR A N 1
ATOM 1234 C CA . TYR A 1 168 ? -3.667 9.854 -0.245 1.00 98.31 168 TYR A CA 1
ATOM 1235 C C . TYR A 1 168 ? -2.546 9.982 0.793 1.00 98.31 168 TYR A C 1
ATOM 1237 O O . TYR A 1 168 ? -2.780 10.459 1.903 1.00 98.31 168 TYR A O 1
ATOM 1245 N N . ASN A 1 169 ? -1.317 9.599 0.437 1.00 98.19 169 ASN A N 1
ATOM 1246 C CA . ASN A 1 169 ? -0.175 9.593 1.354 1.00 98.19 169 ASN A CA 1
ATOM 1247 C C . ASN A 1 169 ? 0.241 10.999 1.823 1.00 98.19 169 ASN A C 1
ATOM 1249 O O . ASN A 1 169 ? 0.882 11.122 2.864 1.00 98.19 169 ASN A O 1
ATOM 1253 N N . ASN A 1 170 ? -0.131 12.047 1.083 1.00 96.81 170 ASN A N 1
ATOM 1254 C CA . ASN A 1 170 ? 0.062 13.447 1.474 1.00 96.81 170 ASN A CA 1
ATOM 1255 C C . ASN A 1 170 ? -1.151 14.047 2.213 1.00 96.81 170 ASN A C 1
ATOM 1257 O O . ASN A 1 170 ? -1.204 15.256 2.423 1.00 96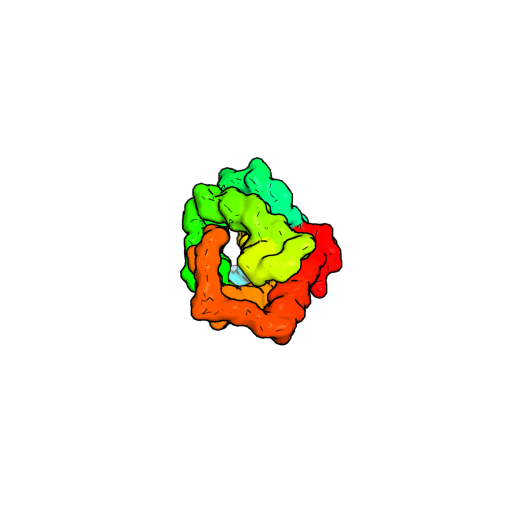.81 170 ASN A O 1
ATOM 1261 N N . GLY A 1 171 ? -2.140 13.233 2.599 1.00 94.62 171 GLY A N 1
ATOM 1262 C CA . GLY A 1 171 ? -3.314 13.696 3.346 1.00 94.62 171 GLY A CA 1
ATOM 1263 C C . GLY A 1 171 ? -4.308 14.513 2.518 1.00 94.62 171 GLY A C 1
ATOM 1264 O O . GLY A 1 171 ? -5.171 15.176 3.084 1.00 94.62 171 GLY A O 1
ATOM 1265 N N . LEU A 1 172 ? -4.223 14.454 1.185 1.00 94.06 172 LEU A N 1
ATOM 1266 C CA . LEU A 1 172 ? -5.099 15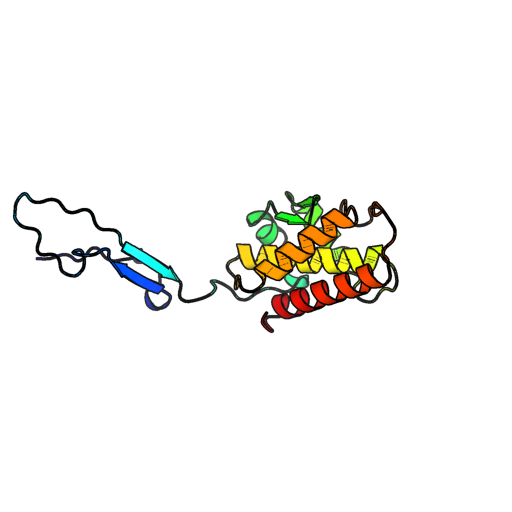.196 0.268 1.00 94.06 172 LEU A CA 1
ATOM 1267 C C . LEU A 1 172 ? -6.383 14.420 -0.094 1.00 94.06 172 LEU A C 1
ATOM 1269 O O . LEU A 1 172 ? -7.159 14.847 -0.954 1.00 94.06 172 LEU A O 1
ATOM 1273 N N . GLY A 1 173 ? -6.606 13.287 0.575 1.00 89.88 173 GLY A N 1
ATOM 1274 C CA . GLY A 1 173 ? -7.761 12.414 0.398 1.00 89.88 173 GLY A CA 1
ATOM 1275 C C . GLY A 1 173 ? -7.562 11.320 -0.649 1.00 89.88 173 GLY A C 1
ATOM 1276 O O . GLY A 1 173 ? -6.528 11.239 -1.313 1.00 89.88 173 GLY A O 1
ATOM 1277 N N . CYS A 1 174 ? -8.590 10.483 -0.741 1.00 89.62 174 CYS A N 1
ATOM 1278 C CA . CYS A 1 174 ? -8.891 9.641 -1.888 1.00 89.62 174 CYS A CA 1
ATOM 1279 C C . CYS A 1 174 ? -9.870 10.442 -2.769 1.00 89.62 174 CYS A C 1
ATOM 1281 O O . CYS A 1 174 ? -9.674 10.448 -3.993 1.00 89.62 174 CYS A O 1
#

pLDDT: mean 88.13, std 14.08, range [35.16, 98.75]

Sequence (174 aa):
MTEAVPAGNYTTNLANYTITYSAGCTNAALAAGAAQLCTITNTRKGPRSQPFTPGYWKTHPREAQALLPVQLGAYVVDFKTQVTPIFSGMNCSSAKDLDMVGCLAGHLLAAKLNVKNGASNCINAIIEQADAFLVSIGYAGPGKPLARPLTAEDRAYAESLKNALDRYNNGLGC

Foldseek 3Di:
DDDQPDPDDPPDDLVQWDKDKPPCNVVHDADPPDDDDMDIDIGGNFFPDAQAALVVCLVCLVLLQVLDFDDQQPATDNHSVQSNLLSVLQQCPDPDQLNLLSVLSSLLSSLSSRVSNGHDCPCVVLNVVRNVLCNVQCPHGHPDHTPDGDDPVSSVVSNVSSVSSNCRNVRVHD